Protein AF-A0A7S1WAG3-F1 (afdb_monomer_lite)

pLDDT: mean 74.28, std 18.48, range [33.5, 92.75]

Secondary structure (DSSP, 8-state):
-B-SSSPEEPBSSSSTTSPP-S-EEPTT----EEEEEEETTTTEEEEEETTSS-EEESB-SS-TTSBSB-----S-S----------------------------

Structure (mmCIF, N/CA/C/O backbone):
data_AF-A0A7S1WAG3-F1
#
_entry.id   AF-A0A7S1WAG3-F1
#
loop_
_atom_site.group_PDB
_atom_site.id
_atom_site.type_symbol
_atom_site.label_atom_id
_atom_site.label_alt_id
_atom_site.label_comp_id
_atom_site.label_asym_id
_atom_site.label_entity_id
_atom_site.label_seq_id
_atom_site.pdbx_PDB_ins_code
_atom_site.Cartn_x
_atom_site.Cartn_y
_atom_site.Cartn_z
_atom_site.occupancy
_atom_site.B_iso_or_equiv
_atom_site.auth_seq_id
_atom_site.auth_comp_id
_atom_site.auth_asym_id
_atom_site.auth_atom_id
_atom_site.pdbx_PDB_model_num
ATOM 1 N N . ARG A 1 1 ? 0.383 5.223 8.850 1.00 83.06 1 ARG A N 1
ATOM 2 C CA . ARG A 1 1 ? -0.028 6.617 8.600 1.00 83.06 1 ARG A CA 1
ATOM 3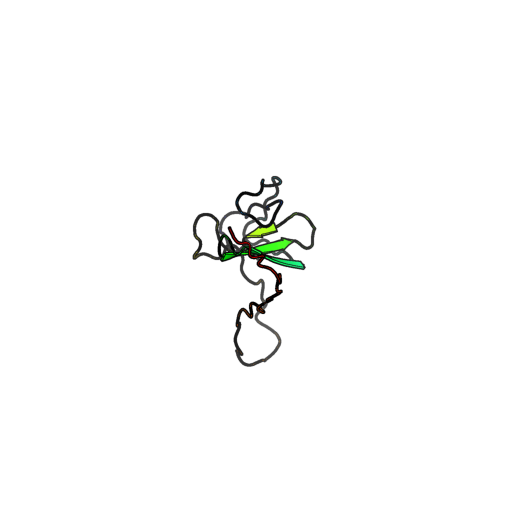 C C . ARG A 1 1 ? 0.340 7.022 7.185 1.00 83.06 1 ARG A C 1
ATOM 5 O O . ARG A 1 1 ? 1.403 6.629 6.714 1.00 83.06 1 ARG A O 1
ATOM 12 N N . VAL A 1 2 ? -0.499 7.796 6.502 1.00 86.31 2 VAL A N 1
ATOM 13 C CA . VAL A 1 2 ? -0.135 8.433 5.228 1.00 86.31 2 VAL A CA 1
ATOM 14 C C . VAL A 1 2 ? 0.842 9.583 5.488 1.00 86.31 2 VAL A C 1
ATOM 16 O O . VAL A 1 2 ? 0.450 10.608 6.041 1.00 86.31 2 VAL A O 1
ATOM 19 N N . ALA A 1 3 ? 2.101 9.409 5.083 1.00 86.50 3 ALA A N 1
ATOM 20 C CA . ALA A 1 3 ? 3.157 10.417 5.209 1.00 86.50 3 ALA A CA 1
ATOM 21 C C . ALA A 1 3 ? 3.142 11.422 4.044 1.00 86.50 3 ALA A C 1
ATOM 23 O O . ALA A 1 3 ? 3.636 12.545 4.156 1.00 86.50 3 ALA A O 1
ATOM 24 N N . ALA A 1 4 ? 2.569 11.024 2.905 1.00 80.56 4 ALA A N 1
ATOM 25 C CA . ALA A 1 4 ? 2.432 11.883 1.743 1.00 80.56 4 ALA A CA 1
ATOM 26 C C . ALA A 1 4 ? 1.607 13.142 2.075 1.00 80.56 4 ALA A C 1
ATOM 28 O O . ALA A 1 4 ? 0.520 13.067 2.646 1.00 80.56 4 ALA A O 1
ATOM 29 N N . GLY A 1 5 ? 2.104 14.313 1.662 1.00 76.56 5 GLY A N 1
ATOM 30 C CA . GLY A 1 5 ? 1.401 15.591 1.850 1.00 76.56 5 GLY A CA 1
ATOM 31 C C . GLY A 1 5 ? 0.118 15.735 1.018 1.00 76.56 5 GLY A C 1
ATOM 32 O O . GLY A 1 5 ? -0.636 16.683 1.211 1.00 76.56 5 GLY A O 1
ATOM 33 N N . ARG A 1 6 ? -0.136 14.802 0.095 1.00 77.00 6 ARG A N 1
ATOM 34 C CA . ARG A 1 6 ? -1.389 14.653 -0.654 1.00 77.00 6 ARG A CA 1
ATOM 35 C C . ARG A 1 6 ? -1.944 13.255 -0.396 1.00 77.00 6 ARG A C 1
ATOM 37 O O . ARG A 1 6 ? -1.167 12.336 -0.143 1.00 77.00 6 ARG A O 1
ATOM 44 N N . GLY A 1 7 ? -3.267 13.109 -0.465 1.00 83.94 7 GLY A N 1
ATOM 45 C CA . GLY A 1 7 ? -3.921 11.817 -0.270 1.00 83.94 7 GLY A CA 1
ATOM 46 C C . GLY A 1 7 ? -3.375 10.732 -1.205 1.00 83.94 7 GLY A C 1
ATOM 47 O O . GLY A 1 7 ? -2.959 11.024 -2.330 1.00 83.94 7 GLY A O 1
ATOM 48 N N . LEU A 1 8 ? -3.348 9.489 -0.725 1.00 87.62 8 LEU A N 1
ATOM 49 C CA . LEU A 1 8 ? -2.844 8.347 -1.480 1.00 87.62 8 LEU A CA 1
ATOM 50 C C . LEU A 1 8 ? -3.977 7.624 -2.198 1.00 87.62 8 LEU A C 1
ATOM 52 O O . LEU A 1 8 ? -4.922 7.188 -1.537 1.00 87.62 8 LEU A O 1
ATOM 56 N N . PRO A 1 9 ? -3.888 7.450 -3.526 1.00 88.50 9 PRO A N 1
ATOM 57 C CA . PRO A 1 9 ? -4.871 6.664 -4.244 1.00 88.50 9 PRO A CA 1
ATOM 58 C C . PRO A 1 9 ? -4.779 5.200 -3.817 1.00 88.50 9 PRO A C 1
ATOM 60 O O . PRO A 1 9 ? -3.684 4.647 -3.672 1.00 88.50 9 PRO A O 1
ATOM 63 N N . LEU A 1 10 ? -5.941 4.580 -3.641 1.00 89.44 10 LEU A N 1
ATOM 64 C CA . LEU A 1 10 ? -6.039 3.139 -3.480 1.00 89.44 10 LEU A CA 1
ATOM 65 C C . LEU A 1 10 ? -5.899 2.470 -4.838 1.00 89.44 10 LEU A C 1
ATOM 67 O O . LEU A 1 10 ? -6.349 2.995 -5.856 1.00 89.44 10 LEU A O 1
ATOM 71 N N . LEU A 1 11 ? -5.265 1.307 -4.836 1.00 89.50 11 LEU A N 1
ATOM 72 C CA . LEU A 1 11 ? -5.067 0.454 -5.995 1.00 89.50 11 LEU A CA 1
ATOM 73 C C . LEU A 1 11 ? -5.980 -0.767 -5.860 1.00 89.50 11 LEU A C 1
ATOM 75 O O . LEU A 1 11 ? -6.118 -1.330 -4.771 1.00 89.50 11 LEU A O 1
ATOM 79 N N . GLY A 1 12 ? -6.601 -1.194 -6.961 1.00 88.75 12 GLY A N 1
ATOM 80 C CA . GLY A 1 12 ? -7.423 -2.409 -6.964 1.00 88.75 12 GLY A CA 1
ATOM 81 C C . GLY A 1 12 ? -6.592 -3.692 -6.841 1.00 88.75 12 GLY A C 1
ATOM 82 O O . GLY A 1 12 ? -7.053 -4.687 -6.289 1.00 88.75 12 GLY A O 1
ATOM 83 N N . LEU A 1 13 ? -5.344 -3.654 -7.311 1.00 88.38 13 LEU A N 1
ATOM 84 C CA . LEU A 1 13 ? -4.381 -4.756 -7.275 1.00 88.38 13 LEU A CA 1
ATOM 85 C C . LEU A 1 13 ? -3.029 -4.234 -6.760 1.00 88.38 13 LEU A C 1
ATOM 87 O O . LEU A 1 13 ? -2.797 -3.024 -6.795 1.00 88.38 13 LEU A O 1
ATOM 91 N N . PRO A 1 14 ? -2.115 -5.108 -6.304 1.00 88.19 14 PRO A N 1
ATOM 92 C CA . PRO A 1 14 ? -0.785 -4.708 -5.845 1.00 88.19 14 PRO A CA 1
ATOM 93 C C . PRO A 1 14 ? 0.158 -4.376 -7.022 1.00 88.19 14 PRO A C 1
ATOM 95 O O . PRO A 1 14 ? 1.211 -4.983 -7.192 1.00 88.19 14 PRO A O 1
ATOM 98 N N . SER A 1 15 ? -0.248 -3.431 -7.872 1.00 85.19 15 SER A N 1
ATOM 99 C CA . SER A 1 15 ? 0.505 -2.936 -9.026 1.00 85.19 15 SER A CA 1
ATOM 100 C C . SER A 1 15 ? 0.169 -1.465 -9.279 1.00 85.19 15 SER A C 1
ATOM 102 O O . SER A 1 15 ? -0.980 -1.054 -9.128 1.00 85.19 15 SER A O 1
ATOM 104 N N . LEU A 1 16 ? 1.156 -0.663 -9.687 1.00 78.56 16 LEU A N 1
ATOM 105 C CA . LEU A 1 16 ? 0.948 0.742 -10.073 1.00 78.56 16 LEU A CA 1
ATOM 106 C C . LEU A 1 16 ? 0.127 0.907 -11.358 1.00 78.56 16 LEU A C 1
ATOM 108 O O . LEU A 1 16 ? -0.470 1.964 -11.565 1.00 78.56 16 LEU A O 1
ATOM 112 N N . GLU A 1 17 ? 0.116 -0.126 -12.196 1.00 79.12 17 GLU A N 1
ATOM 113 C CA . GLU A 1 17 ? -0.652 -0.190 -13.441 1.00 79.12 17 GLU A CA 1
ATOM 114 C C . GLU A 1 17 ? -2.112 -0.587 -13.175 1.00 79.12 17 GLU A C 1
ATOM 116 O O . GLU A 1 17 ? -2.975 -0.458 -14.043 1.00 79.12 17 GLU A O 1
ATOM 121 N N . ALA A 1 18 ? -2.407 -1.075 -11.965 1.00 75.19 18 ALA A N 1
ATOM 122 C CA . ALA A 1 18 ? -3.754 -1.449 -11.585 1.00 75.19 18 ALA A CA 1
ATOM 123 C C . ALA A 1 18 ? -4.666 -0.222 -11.569 1.00 75.19 18 ALA A C 1
ATOM 125 O O . ALA A 1 18 ? -4.327 0.823 -11.007 1.00 75.19 18 ALA A O 1
ATOM 126 N N . GLY A 1 19 ? -5.861 -0.378 -12.141 1.00 68.56 19 GLY A N 1
ATOM 127 C CA . GLY A 1 19 ? -6.895 0.648 -12.094 1.00 68.56 19 GLY A CA 1
ATOM 128 C C . GLY A 1 19 ? -7.150 1.120 -10.660 1.00 68.56 19 GLY A C 1
ATOM 129 O O . GLY A 1 19 ? -7.221 0.316 -9.723 1.00 68.56 19 GLY A O 1
ATOM 130 N N . MET A 1 20 ? -7.274 2.437 -10.491 1.00 74.06 20 MET A N 1
ATOM 131 C CA . MET A 1 20 ? -7.627 3.035 -9.207 1.00 74.06 20 MET A CA 1
ATOM 132 C C . MET A 1 20 ? -9.139 2.869 -8.997 1.00 74.06 20 MET A C 1
ATOM 134 O O . MET A 1 20 ? -9.899 3.436 -9.781 1.00 74.06 20 MET A O 1
ATOM 138 N N . PRO A 1 21 ? -9.615 2.174 -7.948 1.00 69.81 21 PRO A N 1
ATOM 139 C CA . PRO A 1 21 ? -11.041 2.076 -7.609 1.00 69.81 21 PRO A CA 1
ATOM 140 C C . PRO A 1 21 ? -11.715 3.414 -7.234 1.00 69.81 21 PRO A C 1
ATOM 142 O O . PRO A 1 21 ? -12.830 3.415 -6.727 1.00 69.81 21 PRO A O 1
ATOM 145 N N . GLY A 1 22 ? -11.057 4.561 -7.439 1.00 75.62 22 GLY A N 1
ATOM 146 C CA . GLY A 1 22 ? -11.581 5.897 -7.128 1.00 75.62 22 GLY A CA 1
ATOM 1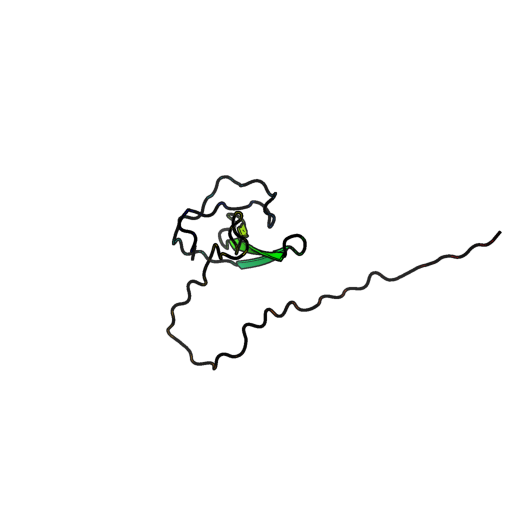47 C C . GLY A 1 22 ? -11.501 6.292 -5.650 1.00 75.62 22 GLY A C 1
ATOM 148 O O . GLY A 1 22 ? -11.766 7.441 -5.310 1.00 75.62 22 GLY A O 1
ATOM 149 N N . ALA A 1 23 ? -11.098 5.377 -4.768 1.00 83.94 23 ALA A N 1
ATOM 150 C CA . ALA A 1 23 ? -10.917 5.649 -3.347 1.00 83.94 23 ALA A CA 1
ATOM 151 C C . ALA A 1 23 ? -9.520 6.227 -3.049 1.00 83.94 23 ALA A C 1
ATOM 153 O O . ALA A 1 23 ? -8.523 5.829 -3.654 1.00 83.94 23 ALA A O 1
ATOM 154 N N . VAL A 1 24 ? -9.447 7.164 -2.099 1.00 88.81 24 VAL A N 1
ATOM 155 C CA . VAL A 1 24 ? -8.218 7.878 -1.716 1.00 88.81 24 VAL A CA 1
ATOM 156 C C . VAL A 1 24 ? -8.120 7.928 -0.193 1.00 88.81 24 VAL A C 1
ATOM 158 O O . VAL A 1 24 ? -9.069 8.352 0.466 1.00 88.81 24 VAL A O 1
ATOM 161 N N . LEU A 1 25 ? -6.974 7.535 0.363 1.00 88.44 25 LEU A N 1
ATOM 162 C CA . LEU A 1 25 ? -6.643 7.790 1.767 1.00 88.44 25 LEU A CA 1
ATOM 163 C C . LEU A 1 25 ? -6.231 9.240 1.940 1.00 88.44 25 LEU A C 1
ATOM 165 O O . LEU A 1 25 ? -5.407 9.746 1.177 1.00 88.44 25 LEU A O 1
ATOM 169 N N . GLN A 1 26 ? -6.761 9.905 2.955 1.00 89.44 26 GLN A N 1
ATOM 170 C CA . GLN A 1 26 ? -6.413 11.288 3.231 1.00 89.44 26 GLN A CA 1
ATOM 171 C C . GLN A 1 26 ? -4.979 11.404 3.758 1.00 89.44 26 GLN A C 1
ATOM 173 O O . GLN A 1 26 ? -4.410 10.480 4.344 1.00 89.44 26 GLN A O 1
ATOM 178 N N . ALA A 1 27 ? -4.364 12.565 3.530 1.00 87.62 2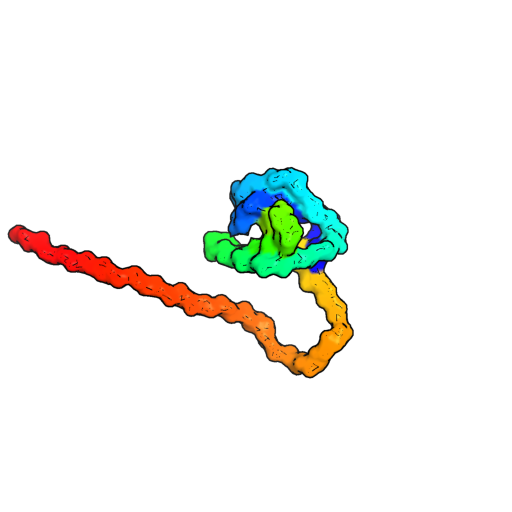7 ALA A N 1
ATOM 179 C CA . ALA A 1 27 ? -3.051 12.851 4.095 1.00 87.62 27 ALA A CA 1
ATOM 180 C C . ALA A 1 27 ? -3.124 12.770 5.628 1.00 87.62 27 ALA A C 1
ATOM 182 O O . ALA A 1 27 ? -4.082 13.262 6.225 1.00 87.62 27 ALA A O 1
ATOM 183 N N . LYS A 1 28 ? -2.107 12.171 6.260 1.00 86.06 28 LYS A N 1
ATOM 184 C CA . LYS A 1 28 ? -2.052 11.907 7.710 1.00 86.06 28 LYS A CA 1
ATOM 185 C C . LYS A 1 28 ? -3.121 10.945 8.243 1.00 86.06 28 LYS A C 1
ATOM 187 O O . LYS A 1 28 ? -3.193 10.763 9.454 1.00 86.06 28 LYS A O 1
ATOM 192 N N . GLU A 1 29 ? -3.905 10.299 7.380 1.00 85.88 29 GLU A N 1
ATOM 193 C CA . GLU A 1 29 ? -4.841 9.258 7.806 1.00 85.88 29 GLU A CA 1
ATOM 194 C C . GLU A 1 29 ? -4.069 8.042 8.334 1.00 85.88 29 GLU A C 1
ATOM 196 O O . GLU A 1 29 ? -3.063 7.597 7.760 1.00 85.88 29 GLU A O 1
ATOM 201 N N . ASP A 1 30 ? -4.540 7.512 9.457 1.00 89.38 30 ASP A N 1
ATOM 202 C CA . ASP A 1 30 ? -4.057 6.264 10.023 1.00 89.38 30 ASP A CA 1
ATOM 203 C C . ASP A 1 30 ? -4.910 5.112 9.494 1.00 89.38 30 ASP A C 1
ATOM 205 O O . ASP A 1 30 ? -6.136 5.169 9.488 1.00 89.38 30 ASP A O 1
ATOM 209 N N . PHE A 1 31 ? -4.244 4.061 9.024 1.00 87.94 31 PHE A N 1
ATOM 210 C CA . PHE A 1 31 ? -4.892 2.889 8.455 1.00 87.94 31 PHE A CA 1
ATOM 211 C C . PHE A 1 31 ? -4.211 1.623 8.962 1.00 87.94 31 PHE A C 1
ATOM 213 O O . PHE A 1 31 ? -3.020 1.627 9.288 1.00 87.94 31 PHE A O 1
ATOM 220 N N . LEU A 1 32 ? -4.971 0.531 8.998 1.00 90.62 32 LEU A N 1
ATOM 221 C CA . LEU A 1 32 ? -4.459 -0.792 9.326 1.00 90.62 32 LEU A CA 1
ATOM 222 C C . LEU A 1 32 ? -4.247 -1.588 8.045 1.00 90.62 32 LEU A C 1
ATOM 224 O O . LEU A 1 32 ? -5.136 -1.650 7.192 1.00 90.62 32 LEU A O 1
ATOM 228 N N . ALA A 1 33 ? -3.079 -2.213 7.936 1.00 90.00 33 ALA A N 1
ATOM 229 C CA . ALA A 1 33 ? -2.775 -3.148 6.867 1.00 90.00 33 ALA A CA 1
ATOM 230 C C . ALA A 1 33 ? -2.771 -4.579 7.405 1.00 90.00 33 ALA A C 1
ATOM 232 O O . ALA A 1 33 ? -2.223 -4.829 8.479 1.00 90.00 33 ALA A O 1
ATOM 233 N N . ASP A 1 34 ? -3.390 -5.501 6.672 1.00 92.31 34 ASP A N 1
ATOM 234 C CA . ASP A 1 34 ? -3.486 -6.914 7.052 1.00 92.31 34 ASP A CA 1
ATOM 235 C C . ASP A 1 34 ? -2.613 -7.833 6.181 1.00 92.31 34 ASP A C 1
ATOM 237 O O . ASP A 1 34 ? -2.296 -8.948 6.588 1.00 92.31 34 ASP A O 1
ATOM 241 N N . ALA A 1 35 ? -2.189 -7.360 5.007 1.00 90.19 35 ALA A N 1
ATOM 242 C CA . ALA A 1 35 ? -1.286 -8.078 4.118 1.00 90.19 35 ALA A CA 1
ATOM 243 C C . ALA A 1 35 ? -0.274 -7.141 3.448 1.00 90.19 35 ALA A C 1
ATOM 245 O O . ALA A 1 35 ? -0.518 -5.947 3.262 1.00 90.19 35 ALA A O 1
ATOM 246 N N . VAL A 1 36 ? 0.861 -7.716 3.049 1.00 91.75 36 VAL A N 1
ATOM 247 C CA . VAL A 1 36 ? 1.926 -7.041 2.303 1.00 91.75 36 VAL A CA 1
ATOM 248 C C . VAL A 1 36 ? 2.254 -7.866 1.067 1.00 91.75 36 VAL A C 1
ATOM 250 O O . VAL A 1 36 ? 2.438 -9.077 1.158 1.00 91.75 36 VAL A O 1
ATOM 253 N N . HIS A 1 37 ? 2.345 -7.208 -0.083 1.00 92.06 37 HIS A N 1
ATOM 254 C CA . HIS A 1 37 ? 2.794 -7.801 -1.333 1.00 92.06 37 HIS A CA 1
ATOM 255 C C . HIS A 1 37 ? 3.985 -7.015 -1.865 1.00 92.06 37 HIS A C 1
ATOM 257 O O . HIS A 1 37 ? 3.877 -5.817 -2.106 1.00 92.06 37 HIS A O 1
ATOM 263 N N . VAL A 1 38 ? 5.122 -7.674 -2.060 1.00 91.00 38 VAL A N 1
ATOM 264 C CA . VAL A 1 38 ? 6.295 -7.050 -2.677 1.00 91.00 38 VAL A CA 1
ATOM 265 C C . VAL A 1 38 ? 6.299 -7.436 -4.145 1.00 91.00 38 VAL A C 1
ATOM 267 O O . VAL A 1 38 ? 6.489 -8.609 -4.457 1.00 91.00 38 VAL A O 1
ATOM 270 N N . ALA A 1 39 ? 6.078 -6.472 -5.040 1.00 87.00 39 ALA A N 1
ATOM 271 C CA . ALA A 1 39 ? 6.139 -6.742 -6.470 1.00 87.00 39 ALA A CA 1
ATOM 272 C C . ALA A 1 39 ? 7.611 -6.776 -6.909 1.00 87.00 39 ALA A C 1
ATOM 274 O O . ALA A 1 39 ? 8.278 -5.737 -6.855 1.00 87.00 39 ALA A O 1
ATOM 275 N N . PRO A 1 40 ? 8.134 -7.926 -7.372 1.00 83.31 40 PRO A N 1
ATOM 276 C CA . PRO A 1 40 ? 9.526 -8.033 -7.800 1.00 83.31 40 PRO A CA 1
ATOM 277 C C . PRO A 1 40 ? 9.812 -7.225 -9.072 1.00 83.31 40 PRO A C 1
ATOM 279 O O . PRO A 1 40 ? 10.947 -6.809 -9.271 1.00 83.31 40 PRO A O 1
ATOM 282 N N . ALA A 1 41 ? 8.789 -6.953 -9.892 1.00 82.19 41 ALA A N 1
ATOM 283 C CA . ALA A 1 41 ? 8.914 -6.145 -11.105 1.00 82.19 41 ALA A CA 1
ATOM 284 C C . ALA A 1 41 ? 9.361 -4.700 -10.812 1.00 82.19 41 ALA A C 1
ATOM 286 O O . ALA A 1 41 ? 10.216 -4.170 -11.513 1.00 82.19 41 ALA A O 1
ATOM 287 N N . ASP A 1 42 ? 8.829 -4.096 -9.742 1.00 79.62 42 ASP A N 1
ATOM 288 C CA . ASP A 1 42 ? 9.096 -2.694 -9.389 1.00 79.62 42 ASP A CA 1
ATOM 289 C C . ASP A 1 42 ? 9.955 -2.543 -8.122 1.00 79.62 42 ASP A C 1
ATOM 291 O O . ASP A 1 42 ? 10.324 -1.429 -7.745 1.00 79.62 42 ASP A O 1
ATOM 295 N N . GLY A 1 43 ? 10.197 -3.638 -7.392 1.00 84.38 43 GLY A N 1
ATOM 296 C CA . GLY A 1 43 ? 10.845 -3.619 -6.077 1.00 84.38 43 GLY A CA 1
ATOM 297 C C . GLY A 1 43 ? 10.057 -2.839 -5.014 1.00 84.38 43 GLY A C 1
ATOM 298 O O . GLY A 1 43 ? 10.641 -2.332 -4.055 1.00 84.38 43 GLY A O 1
ATOM 299 N N . ARG A 1 44 ? 8.738 -2.686 -5.196 1.00 87.75 44 ARG A N 1
ATOM 300 C CA . ARG A 1 44 ? 7.848 -1.917 -4.309 1.00 87.75 44 ARG A CA 1
ATOM 301 C C . ARG A 1 44 ? 7.027 -2.841 -3.422 1.00 87.75 44 ARG A C 1
ATOM 303 O O . ARG A 1 44 ? 6.517 -3.860 -3.884 1.00 87.75 44 ARG A O 1
ATOM 310 N N . ALA A 1 45 ? 6.851 -2.439 -2.168 1.00 91.19 45 ALA A N 1
ATOM 311 C CA . ALA A 1 45 ? 5.890 -3.054 -1.267 1.00 91.19 45 ALA A CA 1
ATOM 312 C C . ALA A 1 45 ? 4.520 -2.375 -1.403 1.00 91.19 45 ALA A C 1
ATOM 314 O O . ALA A 1 45 ? 4.415 -1.147 -1.429 1.00 91.19 45 ALA A O 1
ATOM 315 N N . TYR A 1 46 ? 3.474 -3.187 -1.461 1.00 91.88 46 TYR A N 1
ATOM 316 C CA . TYR A 1 46 ? 2.074 -2.794 -1.477 1.00 91.88 46 TYR A CA 1
ATOM 317 C C . TYR A 1 46 ? 1.403 -3.346 -0.224 1.00 91.88 46 TYR A C 1
ATOM 319 O O . TYR A 1 46 ? 1.530 -4.526 0.096 1.00 91.88 46 TYR A O 1
ATOM 327 N N . LEU A 1 47 ? 0.684 -2.491 0.489 1.00 91.94 47 LEU A N 1
ATOM 328 C CA . LEU A 1 47 ? -0.003 -2.804 1.733 1.00 91.94 47 LEU A CA 1
ATOM 329 C C . LEU A 1 47 ? -1.497 -2.940 1.448 1.00 91.94 47 LEU A C 1
ATOM 331 O O . LEU A 1 47 ? -2.103 -2.006 0.925 1.00 91.94 47 LEU A O 1
ATOM 335 N N . ARG A 1 48 ? -2.098 -4.079 1.790 1.00 92.75 48 ARG A N 1
ATOM 336 C CA . ARG A 1 48 ? -3.549 -4.263 1.703 1.00 92.75 48 ARG A CA 1
ATOM 337 C C . ARG A 1 48 ? -4.208 -3.663 2.930 1.00 92.75 48 ARG A C 1
ATOM 339 O O . ARG A 1 48 ? -3.805 -3.959 4.050 1.00 92.75 48 ARG A O 1
ATOM 346 N N . LEU A 1 49 ? -5.225 -2.839 2.717 1.00 91.19 49 LEU A N 1
ATOM 347 C CA . LEU A 1 49 ? -6.038 -2.285 3.791 1.00 91.19 49 LEU A CA 1
ATOM 348 C C . LEU A 1 49 ? -6.911 -3.368 4.415 1.00 91.19 49 LEU A C 1
ATOM 350 O O . LEU A 1 49 ? -7.637 -4.062 3.703 1.00 91.19 49 LEU A O 1
ATOM 354 N N . LYS A 1 50 ? -6.923 -3.427 5.750 1.00 90.81 50 LYS A N 1
ATOM 355 C CA . LYS A 1 50 ? -7.768 -4.353 6.518 1.00 90.81 50 LYS A CA 1
ATOM 356 C C . LYS A 1 50 ? -9.262 -4.176 6.220 1.00 90.81 50 LYS A C 1
ATOM 358 O O . LYS A 1 50 ? -10.011 -5.143 6.262 1.00 90.81 50 LYS A O 1
ATOM 363 N N . ASP A 1 51 ? -9.681 -2.960 5.872 1.00 86.12 51 ASP A N 1
ATOM 364 C CA . ASP A 1 51 ? -11.067 -2.650 5.494 1.00 86.12 51 ASP A CA 1
ATOM 365 C C . ASP A 1 51 ? -11.487 -3.260 4.142 1.00 86.12 51 ASP A C 1
ATOM 367 O O . ASP A 1 51 ? -12.623 -3.082 3.715 1.00 86.12 51 ASP A O 1
ATOM 371 N N . GLY A 1 52 ? -10.570 -3.898 3.404 1.00 87.56 52 GLY A N 1
ATOM 372 C CA . GLY A 1 52 ? -10.850 -4.467 2.082 1.00 87.56 52 GLY A CA 1
ATOM 373 C C . GLY A 1 52 ? -11.006 -3.430 0.964 1.00 87.56 52 GLY A C 1
ATOM 374 O O . GLY A 1 52 ? -11.316 -3.791 -0.166 1.00 87.56 52 GLY A O 1
ATOM 375 N N . ARG A 1 53 ? -10.751 -2.144 1.248 1.00 87.88 53 ARG A N 1
ATOM 376 C CA . ARG A 1 53 ? -10.860 -1.032 0.281 1.00 87.88 53 ARG A CA 1
ATOM 377 C C . ARG A 1 53 ? -9.827 -1.088 -0.854 1.00 87.88 53 ARG A C 1
ATOM 379 O O . ARG A 1 53 ? -9.996 -0.400 -1.857 1.00 87.88 53 ARG A O 1
ATOM 386 N N . GLY A 1 54 ? -8.756 -1.866 -0.689 1.00 91.38 54 GLY A N 1
ATOM 387 C CA . GLY A 1 54 ? -7.733 -2.075 -1.714 1.00 91.38 54 GLY A CA 1
ATOM 388 C C . GLY A 1 54 ? -6.308 -2.056 -1.172 1.00 91.38 54 GLY A C 1
ATOM 389 O O . GLY A 1 54 ? -6.057 -2.382 -0.009 1.00 91.38 54 GLY A O 1
ATOM 390 N N . TRP A 1 55 ? -5.378 -1.675 -2.044 1.00 92.06 55 TRP A N 1
ATOM 391 C CA . TRP A 1 55 ? -3.939 -1.672 -1.805 1.00 92.06 55 TRP A CA 1
ATOM 392 C C . TRP A 1 55 ? -3.360 -0.259 -1.819 1.00 92.06 55 TRP A C 1
ATOM 394 O O . TRP A 1 55 ? -3.848 0.624 -2.518 1.00 92.06 55 TRP A O 1
ATOM 404 N N . VAL A 1 56 ? -2.277 -0.055 -1.077 1.00 90.62 56 VAL A N 1
ATOM 405 C CA . VAL A 1 56 ? -1.535 1.207 -0.999 1.00 90.62 56 VAL A CA 1
ATOM 406 C C . VAL A 1 56 ? -0.068 0.922 -1.269 1.00 90.62 56 VAL A C 1
ATOM 408 O O . VAL A 1 56 ? 0.498 0.005 -0.684 1.00 90.62 56 VAL A O 1
ATOM 411 N N . SER A 1 57 ? 0.574 1.706 -2.130 1.00 91.00 57 SER A N 1
ATOM 412 C CA . SER A 1 57 ? 2.024 1.606 -2.324 1.00 91.00 57 SER A CA 1
ATOM 413 C C . SER A 1 57 ? 2.759 2.206 -1.126 1.00 91.00 57 SER A C 1
ATOM 415 O O . SER A 1 57 ? 2.464 3.324 -0.706 1.00 91.00 57 SER A O 1
ATOM 417 N N . GLU A 1 58 ? 3.759 1.493 -0.611 1.00 90.31 58 GLU A N 1
ATOM 418 C CA . GLU A 1 58 ? 4.619 1.977 0.471 1.00 90.31 58 GLU A CA 1
ATOM 419 C C . GLU A 1 58 ? 5.420 3.224 0.047 1.00 90.31 58 GLU A C 1
ATOM 421 O O . GLU A 1 58 ? 5.705 4.106 0.858 1.00 90.31 58 GLU A O 1
ATOM 426 N N . ARG A 1 59 ? 5.746 3.332 -1.248 1.00 89.88 59 ARG A N 1
ATOM 427 C CA . ARG A 1 59 ? 6.550 4.413 -1.847 1.00 89.88 59 ARG A CA 1
ATOM 428 C C . ARG A 1 59 ? 5.727 5.281 -2.792 1.00 89.88 59 ARG A C 1
ATOM 430 O O . ARG A 1 59 ? 4.787 4.792 -3.423 1.00 89.88 59 ARG A O 1
ATOM 437 N N . LEU A 1 60 ? 6.106 6.548 -2.959 1.00 84.94 60 LEU A N 1
ATOM 438 C CA . LEU A 1 60 ? 5.423 7.454 -3.886 1.00 84.94 60 LEU A CA 1
ATOM 439 C C . LEU A 1 60 ? 5.610 7.005 -5.338 1.00 84.94 60 LEU A C 1
ATOM 441 O O . LEU A 1 60 ? 6.697 6.596 -5.748 1.00 84.94 60 LEU A O 1
ATOM 445 N N . ARG A 1 61 ? 4.553 7.114 -6.152 1.00 82.50 61 ARG A N 1
ATOM 446 C CA . ARG A 1 61 ? 4.628 6.794 -7.589 1.00 82.50 61 ARG A CA 1
ATOM 447 C C . ARG A 1 61 ? 5.668 7.665 -8.299 1.00 82.50 61 ARG A C 1
ATOM 449 O O . ARG A 1 61 ? 6.487 7.136 -9.037 1.00 82.50 61 ARG A O 1
ATOM 456 N N . ALA A 1 62 ? 5.653 8.969 -8.019 1.00 83.50 62 ALA A N 1
ATOM 457 C CA . ALA A 1 62 ? 6.551 9.949 -8.629 1.00 83.50 62 ALA A CA 1
ATOM 458 C C . ALA A 1 62 ? 7.992 9.902 -8.092 1.00 83.50 62 ALA A C 1
ATOM 460 O O . ALA A 1 62 ? 8.898 10.379 -8.763 1.00 83.50 62 ALA A O 1
ATOM 461 N N . ASP A 1 63 ? 8.208 9.351 -6.894 1.00 82.25 63 ASP A N 1
ATOM 462 C CA . ASP A 1 63 ? 9.518 9.343 -6.241 1.00 82.25 63 ASP A CA 1
ATOM 463 C C . ASP A 1 63 ? 9.709 8.037 -5.461 1.00 82.25 63 ASP A C 1
ATOM 465 O O . ASP A 1 63 ? 9.142 7.831 -4.387 1.00 82.25 63 ASP A O 1
ATOM 469 N N . PHE A 1 64 ? 10.509 7.131 -6.022 1.00 80.75 64 PHE A N 1
ATOM 470 C CA . PHE A 1 64 ? 10.779 5.827 -5.418 1.00 80.75 64 PHE A CA 1
ATOM 471 C C . PHE A 1 64 ? 11.610 5.919 -4.132 1.00 80.75 64 PHE A C 1
ATOM 473 O O . PHE A 1 64 ? 11.596 4.975 -3.343 1.00 80.75 64 PHE A O 1
ATOM 480 N N . GLN A 1 65 ? 12.333 7.015 -3.892 1.00 85.19 65 GLN A N 1
ATOM 481 C CA . GLN A 1 65 ? 13.110 7.182 -2.662 1.00 85.19 65 GLN A CA 1
ATOM 482 C C . GLN A 1 65 ? 12.258 7.694 -1.499 1.00 85.19 65 GLN A C 1
ATOM 484 O O . GLN A 1 65 ? 12.659 7.570 -0.343 1.00 85.19 65 GLN A O 1
ATOM 489 N N . ARG A 1 66 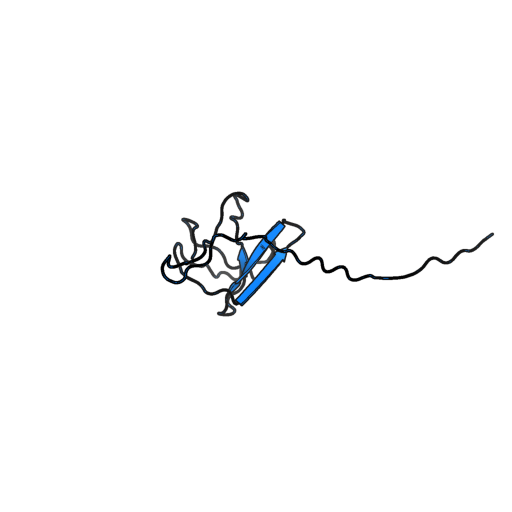? 11.067 8.232 -1.783 1.00 87.38 66 ARG A N 1
ATOM 490 C CA . ARG A 1 66 ? 10.161 8.757 -0.764 1.00 87.38 66 ARG A CA 1
ATOM 491 C C . ARG A 1 66 ? 9.102 7.743 -0.357 1.00 87.38 66 ARG A C 1
ATOM 493 O O . ARG A 1 66 ? 8.356 7.210 -1.182 1.00 87.38 66 ARG A O 1
ATOM 500 N N . PHE A 1 67 ? 8.983 7.554 0.951 1.00 88.38 67 PHE A N 1
ATOM 501 C CA . PHE A 1 67 ? 7.909 6.780 1.552 1.00 88.38 67 PHE A CA 1
ATOM 502 C C . PHE A 1 67 ? 6.591 7.553 1.479 1.00 88.38 67 PHE A C 1
ATOM 504 O O . PHE A 1 67 ? 6.498 8.718 1.863 1.00 88.38 67 PHE A O 1
ATOM 511 N N . ALA A 1 68 ? 5.569 6.892 0.949 1.00 90.00 68 ALA A N 1
ATOM 512 C CA . ALA A 1 68 ? 4.200 7.380 0.915 1.00 90.00 68 ALA A CA 1
ATOM 513 C C . ALA A 1 68 ? 3.514 7.198 2.276 1.00 90.00 68 ALA A C 1
ATOM 515 O O . ALA A 1 68 ? 2.646 7.983 2.661 1.00 90.00 68 ALA A O 1
ATOM 516 N N . VAL A 1 69 ? 3.922 6.163 3.008 1.00 90.00 69 VAL A N 1
ATOM 517 C CA . VAL A 1 69 ? 3.351 5.760 4.290 1.00 90.00 69 VAL A CA 1
ATOM 518 C C . VAL A 1 69 ? 4.462 5.587 5.313 1.00 90.00 69 VAL A C 1
ATOM 520 O O . VAL A 1 69 ? 5.560 5.142 4.992 1.00 90.00 69 VAL A O 1
ATOM 523 N N . GLU A 1 70 ? 4.162 5.921 6.555 1.00 87.88 70 GLU A N 1
ATOM 524 C CA . GLU A 1 70 ? 5.059 5.733 7.687 1.00 87.88 70 GLU A CA 1
ATOM 525 C C . GLU A 1 70 ? 4.402 4.818 8.732 1.00 87.88 70 GLU A C 1
ATOM 527 O O . GLU A 1 70 ? 3.166 4.817 8.872 1.00 87.88 70 GLU A O 1
ATOM 532 N N . PRO A 1 71 ? 5.193 4.019 9.474 1.00 84.19 71 PRO A N 1
ATOM 533 C CA . PRO A 1 71 ? 4.681 3.280 10.618 1.00 84.19 71 PRO A CA 1
ATOM 534 C C . PRO A 1 71 ? 4.047 4.266 11.600 1.00 84.19 71 PRO A C 1
ATOM 536 O O . PRO A 1 71 ? 4.703 5.209 12.029 1.00 84.19 71 PRO A O 1
ATOM 539 N N . ALA A 1 72 ? 2.794 4.039 11.996 1.00 75.75 72 ALA A N 1
ATOM 540 C CA . ALA A 1 72 ? 2.100 4.889 12.971 1.00 75.75 72 ALA A CA 1
ATOM 541 C C . ALA A 1 72 ? 2.601 4.661 14.417 1.00 75.75 72 ALA A C 1
ATOM 543 O O . ALA A 1 72 ? 1.837 4.789 15.368 1.00 75.75 72 ALA A O 1
ATOM 544 N N . GLY A 1 73 ? 3.869 4.263 14.580 1.00 64.38 73 GLY A N 1
ATOM 545 C CA . GLY A 1 73 ? 4.442 3.833 15.847 1.00 64.38 73 GLY A CA 1
ATOM 546 C C . GLY A 1 73 ? 4.304 4.910 16.915 1.00 64.38 73 GLY A C 1
ATOM 547 O O . GLY A 1 73 ? 4.830 6.011 16.770 1.00 64.38 73 GLY A O 1
ATOM 548 N N . HIS A 1 74 ? 3.619 4.566 18.000 1.00 49.31 74 HIS A N 1
ATOM 549 C CA . HIS A 1 74 ? 3.766 5.266 19.265 1.00 49.31 74 HIS A CA 1
ATOM 550 C C . HIS A 1 74 ? 5.138 4.869 19.837 1.00 49.31 74 HIS A C 1
ATOM 552 O O . HIS A 1 74 ? 5.398 3.673 19.966 1.00 49.31 74 HIS A O 1
ATOM 558 N N . PRO A 1 75 ? 6.044 5.808 20.157 1.00 50.72 75 PRO A N 1
ATOM 559 C CA . PRO A 1 75 ? 7.370 5.483 20.683 1.00 50.72 75 PRO A CA 1
ATOM 560 C C . PRO A 1 75 ? 7.367 5.062 22.167 1.00 50.72 75 PRO A C 1
ATOM 562 O O . PRO A 1 75 ? 8.386 5.215 22.833 1.00 50.72 75 PRO A O 1
ATOM 565 N N . GLN A 1 76 ? 6.260 4.553 22.714 1.00 51.00 76 GLN A N 1
ATOM 566 C CA . GLN A 1 76 ? 6.207 4.112 24.110 1.00 51.00 76 GLN A CA 1
ATOM 567 C C . GLN A 1 76 ? 5.747 2.657 24.209 1.00 51.00 76 GLN A C 1
ATOM 569 O O . GLN A 1 76 ? 4.727 2.301 23.626 1.00 51.00 76 GLN A O 1
ATOM 574 N N . ASP A 1 77 ? 6.526 1.882 24.974 1.00 47.56 77 ASP A N 1
ATOM 575 C CA . ASP A 1 77 ? 6.405 0.450 25.29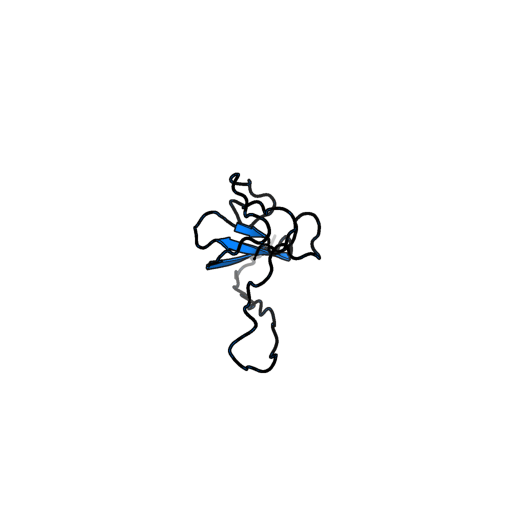4 1.00 47.56 77 ASP A CA 1
ATOM 576 C C . ASP A 1 77 ? 6.794 -0.510 24.146 1.00 47.56 77 ASP A C 1
ATOM 578 O O . ASP A 1 77 ? 6.115 -0.598 23.133 1.00 47.56 77 ASP A O 1
ATOM 582 N N . VAL A 1 78 ? 7.885 -1.288 24.168 1.00 46.25 78 VAL A N 1
ATOM 583 C CA . VAL A 1 78 ? 8.686 -1.863 25.263 1.00 46.25 78 V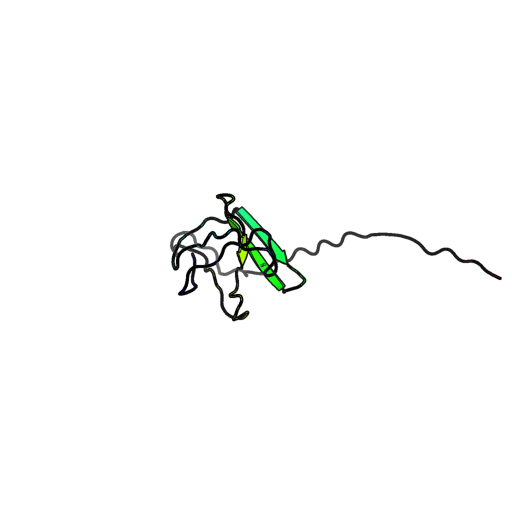AL A CA 1
ATOM 584 C C . VAL A 1 78 ? 10.095 -2.215 24.762 1.00 46.25 78 VAL A C 1
ATOM 586 O O . VAL A 1 78 ? 10.295 -2.589 23.606 1.00 46.25 78 VAL A O 1
ATOM 589 N N . GLY A 1 79 ? 11.076 -2.097 25.657 1.00 44.09 79 GLY A N 1
ATOM 590 C CA . GLY A 1 79 ? 12.508 -2.212 25.395 1.00 44.09 79 GLY A CA 1
ATOM 591 C C . GLY A 1 79 ? 12.982 -3.546 24.815 1.00 44.09 79 GLY A C 1
ATOM 592 O O . GLY A 1 79 ? 13.213 -4.514 25.534 1.00 44.09 79 GLY A O 1
ATOM 593 N N . LEU A 1 80 ? 13.280 -3.533 23.520 1.00 51.16 80 LEU A N 1
ATOM 594 C CA . LEU A 1 80 ? 14.204 -4.463 22.880 1.00 51.16 80 LEU A CA 1
ATOM 595 C C . LEU A 1 80 ? 15.321 -3.629 22.235 1.00 51.16 80 LEU A C 1
ATOM 597 O O . LEU A 1 80 ? 15.020 -2.620 21.587 1.00 51.16 80 LEU A O 1
ATOM 601 N N . PRO A 1 81 ? 16.608 -3.991 22.410 1.00 40.28 81 PRO A N 1
ATOM 602 C CA . PRO A 1 81 ? 17.692 -3.306 21.718 1.00 40.28 81 PRO A CA 1
ATOM 603 C C . PRO A 1 81 ? 17.437 -3.390 20.213 1.00 40.28 81 PRO A C 1
ATOM 605 O O . PRO A 1 81 ? 16.893 -4.388 19.747 1.00 40.28 81 PRO A O 1
ATOM 608 N N . GLN A 1 82 ? 17.815 -2.335 19.483 1.00 51.16 82 GLN A N 1
ATOM 609 C CA . GLN A 1 82 ? 17.689 -2.163 18.029 1.00 51.16 82 GLN A CA 1
ATOM 610 C C . GLN A 1 82 ? 18.345 -3.316 17.244 1.00 51.16 82 GLN A C 1
ATOM 612 O O . GLN A 1 82 ? 19.376 -3.172 16.592 1.00 51.16 82 GLN A O 1
ATOM 617 N N . ALA A 1 83 ? 17.744 -4.494 17.289 1.00 43.31 83 ALA A N 1
ATOM 618 C CA . ALA A 1 83 ? 18.119 -5.637 16.502 1.00 43.31 83 ALA A CA 1
ATOM 619 C C . ALA A 1 83 ? 17.337 -5.531 15.199 1.00 43.31 83 ALA A C 1
ATOM 621 O O . ALA A 1 83 ? 16.213 -6.000 15.076 1.00 43.31 83 ALA A O 1
ATOM 622 N N . ARG A 1 84 ? 17.977 -4.874 14.229 1.00 52.00 84 ARG A N 1
ATOM 623 C CA . ARG A 1 84 ? 17.904 -5.240 12.813 1.00 52.00 84 ARG A CA 1
ATOM 624 C C . ARG A 1 84 ? 16.477 -5.383 12.269 1.00 52.00 84 ARG A C 1
ATOM 626 O O . ARG A 1 84 ? 15.935 -6.482 12.204 1.00 52.00 84 ARG A O 1
ATOM 633 N N . ARG A 1 85 ? 15.942 -4.309 11.676 1.00 42.84 85 ARG A N 1
ATOM 634 C CA . ARG A 1 85 ? 14.948 -4.456 10.596 1.00 42.84 85 ARG A CA 1
ATOM 635 C C . ARG A 1 85 ? 15.664 -4.980 9.348 1.00 42.84 85 ARG A C 1
ATOM 637 O O . ARG A 1 85 ? 15.834 -4.277 8.361 1.00 42.84 85 ARG A O 1
ATOM 644 N N . ALA A 1 86 ? 16.142 -6.219 9.434 1.00 33.50 86 ALA A N 1
ATOM 645 C CA . ALA A 1 86 ? 16.403 -7.026 8.265 1.00 33.50 86 ALA A CA 1
ATOM 646 C C . ALA A 1 86 ? 15.036 -7.283 7.634 1.00 33.50 86 ALA A C 1
ATOM 648 O O . ALA A 1 86 ? 14.180 -7.945 8.222 1.00 33.50 86 ALA A O 1
ATOM 649 N N . VAL A 1 87 ? 14.824 -6.728 6.447 1.00 41.81 87 VAL A N 1
ATOM 650 C CA . VAL A 1 87 ? 13.843 -7.268 5.516 1.00 41.81 87 VAL A CA 1
ATOM 651 C C . VAL A 1 87 ? 14.347 -8.673 5.185 1.00 41.81 87 VAL A C 1
ATOM 653 O O . VAL A 1 87 ? 15.174 -8.859 4.300 1.00 41.81 87 VAL A O 1
ATOM 656 N N . VAL A 1 88 ? 13.937 -9.666 5.977 1.00 35.81 88 VAL A N 1
ATOM 657 C CA . VAL A 1 88 ? 14.077 -11.071 5.606 1.00 35.81 88 VAL A CA 1
ATOM 658 C C . VAL A 1 88 ? 13.046 -11.296 4.511 1.00 35.81 88 VAL A C 1
ATOM 660 O O . VAL A 1 88 ? 11.905 -11.668 4.770 1.00 35.81 88 VAL A O 1
ATOM 663 N N . CYS A 1 89 ? 13.446 -11.037 3.268 1.00 37.19 89 CYS A N 1
ATOM 664 C CA . CYS A 1 89 ? 12.888 -11.788 2.159 1.00 37.19 89 CYS A CA 1
ATOM 665 C C . CYS A 1 89 ? 13.363 -13.220 2.377 1.00 37.19 89 CYS A C 1
ATOM 667 O O . CYS A 1 89 ? 14.525 -13.554 2.154 1.00 37.19 89 CYS A O 1
ATOM 669 N N . LYS A 1 90 ? 12.473 -14.034 2.938 1.00 36.22 90 LYS A N 1
ATOM 670 C CA . LYS A 1 90 ? 12.655 -15.471 2.997 1.00 36.22 90 LYS A CA 1
ATOM 671 C C . LYS A 1 90 ? 12.629 -15.936 1.547 1.00 36.22 90 LYS A C 1
ATOM 673 O O . LYS A 1 90 ? 11.601 -15.829 0.885 1.00 36.22 90 LYS A O 1
ATOM 678 N N . ASP A 1 91 ? 13.800 -16.331 1.071 1.00 47.09 91 ASP A N 1
ATOM 679 C CA . ASP A 1 91 ? 13.992 -17.100 -0.146 1.00 47.09 91 ASP A CA 1
ATOM 680 C C . ASP A 1 91 ? 12.967 -18.243 -0.140 1.00 47.09 91 ASP A C 1
ATOM 682 O O . ASP A 1 91 ? 13.014 -19.136 0.708 1.00 47.09 91 ASP A O 1
ATOM 686 N N . VAL A 1 92 ? 11.960 -18.139 -1.003 1.00 46.34 92 VAL A N 1
ATOM 687 C CA . VAL A 1 92 ? 11.156 -19.288 -1.403 1.00 46.34 92 VAL A CA 1
ATOM 688 C C . VAL A 1 92 ? 11.680 -19.659 -2.775 1.00 46.34 92 VAL A C 1
ATOM 690 O O . VAL A 1 92 ? 11.159 -19.236 -3.804 1.00 46.34 92 VAL A O 1
ATOM 693 N N . GLY A 1 93 ? 12.766 -20.425 -2.770 1.00 47.03 93 GLY A N 1
ATOM 694 C CA . GLY A 1 93 ? 12.958 -21.421 -3.802 1.00 47.03 93 GLY A CA 1
ATOM 695 C C . GLY A 1 93 ? 11.785 -22.396 -3.750 1.00 47.03 93 GLY A C 1
ATOM 696 O O . GLY A 1 93 ? 11.520 -22.996 -2.710 1.00 47.03 93 GLY A O 1
ATOM 697 N N . ASP A 1 94 ? 11.098 -22.562 -4.875 1.00 39.97 94 ASP A N 1
ATOM 698 C CA . ASP A 1 94 ? 10.500 -23.850 -5.192 1.00 39.97 94 ASP A CA 1
ATOM 699 C C . ASP A 1 94 ? 10.781 -24.204 -6.651 1.00 39.97 94 ASP A C 1
ATOM 701 O O . ASP A 1 94 ? 10.727 -23.381 -7.569 1.00 39.97 94 ASP A O 1
ATOM 705 N N . ALA A 1 95 ? 11.210 -25.446 -6.800 1.00 45.56 95 ALA A N 1
ATOM 706 C CA . ALA A 1 95 ? 11.872 -26.009 -7.945 1.00 45.56 95 ALA A CA 1
ATOM 707 C C . ALA A 1 95 ? 10.855 -26.589 -8.931 1.00 45.56 95 ALA A C 1
ATOM 709 O O . ALA A 1 95 ? 10.228 -27.610 -8.656 1.00 45.56 95 ALA A O 1
ATOM 710 N N . ALA A 1 96 ? 10.794 -26.047 -10.148 1.00 47.16 96 ALA A N 1
ATOM 711 C CA . ALA A 1 96 ? 10.227 -26.779 -11.276 1.00 47.16 96 ALA A CA 1
ATOM 712 C C . ALA A 1 96 ? 11.335 -27.572 -11.985 1.00 47.16 96 ALA A C 1
ATOM 714 O O . ALA A 1 96 ? 12.257 -27.041 -12.600 1.00 47.16 96 ALA A O 1
ATOM 715 N N . THR A 1 97 ? 11.226 -28.882 -11.823 1.00 54.88 97 THR A N 1
ATOM 716 C CA . THR A 1 97 ? 12.168 -29.936 -12.179 1.00 54.88 97 THR A CA 1
ATOM 717 C C . THR A 1 97 ? 11.818 -30.537 -13.551 1.00 54.88 97 THR A C 1
ATOM 719 O O . THR A 1 97 ? 10.642 -30.756 -13.812 1.00 54.88 97 THR A O 1
ATOM 722 N N . ARG A 1 98 ? 12.845 -30.939 -14.332 1.00 48.91 98 ARG A N 1
ATOM 723 C CA . ARG A 1 98 ? 12.836 -31.878 -15.498 1.00 48.91 98 ARG A CA 1
ATOM 724 C C . ARG A 1 98 ? 12.104 -31.398 -16.776 1.00 48.91 98 ARG A C 1
ATOM 726 O O . ARG A 1 98 ? 11.056 -30.792 -16.716 1.00 48.91 98 ARG A O 1
ATOM 733 N N . GLY A 1 99 ? 12.561 -31.682 -17.995 1.00 45.41 99 GLY A N 1
ATOM 734 C CA . GLY A 1 99 ? 13.623 -32.575 -18.437 1.00 45.41 99 GLY A CA 1
ATOM 735 C C . GLY A 1 99 ? 13.864 -32.460 -19.949 1.00 45.41 99 GLY A C 1
ATOM 736 O O . GLY A 1 99 ? 12.967 -32.181 -20.738 1.00 45.41 99 GLY A O 1
ATOM 737 N N . ARG A 1 100 ? 15.122 -32.688 -20.318 1.00 60.62 100 ARG A N 1
ATOM 738 C CA . ARG A 1 100 ? 15.631 -32.948 -21.668 1.00 60.62 100 ARG A CA 1
ATOM 739 C C . ARG A 1 100 ? 15.010 -34.232 -22.240 1.00 60.62 100 ARG A C 1
ATOM 741 O O . ARG A 1 100 ? 14.957 -35.221 -21.510 1.00 60.62 100 ARG A O 1
ATOM 748 N N . PRO A 1 101 ? 14.718 -34.283 -23.547 1.00 65.69 101 PRO A N 1
ATOM 749 C CA . PRO A 1 101 ? 14.927 -35.514 -24.302 1.00 65.69 101 PRO A CA 1
ATOM 750 C C . PRO A 1 101 ? 15.964 -35.315 -25.429 1.00 65.69 101 PRO A C 1
ATOM 752 O O . PRO A 1 101 ? 16.046 -34.232 -26.012 1.00 65.69 101 PRO A O 1
ATOM 755 N N . PRO A 1 102 ? 16.784 -36.336 -25.734 1.00 65.94 102 PRO A N 1
ATOM 756 C CA . PRO A 1 102 ? 17.635 -36.383 -26.918 1.00 65.94 102 PRO A CA 1
ATOM 757 C C . PRO A 1 102 ? 16.978 -37.185 -28.058 1.00 65.94 102 PRO A C 1
ATOM 759 O O . PRO A 1 102 ? 16.327 -38.192 -27.803 1.00 65.94 102 PRO A O 1
ATOM 762 N N . ALA A 1 103 ? 17.220 -36.779 -29.305 1.00 58.34 103 ALA A N 1
ATOM 763 C CA . ALA A 1 103 ? 17.301 -37.621 -30.511 1.00 58.34 103 ALA A CA 1
ATOM 764 C C . ALA A 1 103 ? 17.780 -36.690 -31.646 1.00 58.34 103 ALA A C 1
ATOM 766 O O . ALA A 1 103 ? 17.183 -35.643 -31.859 1.00 58.34 103 ALA A O 1
ATOM 767 N N . GLY A 1 104 ? 18.911 -36.894 -32.317 1.00 63.00 104 GLY A N 1
ATOM 768 C CA . GLY A 1 104 ? 19.393 -38.154 -32.866 1.00 63.00 104 GLY A CA 1
ATOM 769 C C . GLY A 1 104 ? 18.872 -38.263 -34.298 1.00 63.00 104 GLY A C 1
ATOM 770 O O . GLY A 1 104 ? 17.732 -38.677 -34.495 1.00 63.00 104 GLY A O 1
ATOM 771 N N . ARG A 1 105 ? 19.687 -37.864 -35.276 1.00 54.97 105 ARG A N 1
ATOM 772 C CA . ARG A 1 105 ? 19.538 -38.260 -36.675 1.00 54.97 105 ARG A CA 1
ATOM 773 C C . ARG A 1 105 ? 20.913 -38.425 -37.296 1.00 54.97 105 ARG A C 1
ATOM 775 O O . ARG A 1 105 ? 21.793 -37.614 -36.934 1.00 54.97 105 ARG A O 1
#

Organism: Alexandrium catenella (NCBI:txid2925)

Radius of gyration: 19.25 Å; chains: 1; bounding box: 31×54×62 Å

Foldseek 3Di:
DFQDPAWFFFFAAQDPPGDGPPDTHGHPDDFDFDDWDQDPVVRWIWTATPVNNHITTQADPVDRVHGRDDPPDDPDDDDDPPPDPPPPPPDDDDDDDDDDDDDDD

Sequence (105 aa):
RVAAGRGLPLLGLPSLEAGMPGAVLQAKEDFLADAVHVAPADGRAYLRLKDGRGWVSERLRADFQRFAVEPAGHPQDVGLPQARRAVVCKDVGDAATRGRPPAGR